Protein AF-A0A9D2HIK0-F1 (afdb_monomer_lite)

pLDDT: mean 96.36, std 3.89, range [77.38, 98.62]

Structure (mmCIF, N/CA/C/O backbone):
data_AF-A0A9D2HIK0-F1
#
_entry.id   AF-A0A9D2HIK0-F1
#
loop_
_atom_site.group_PDB
_atom_site.id
_atom_site.type_symbol
_atom_site.label_atom_id
_atom_site.label_alt_id
_atom_site.label_comp_id
_atom_site.label_asym_id
_atom_site.label_entity_id
_atom_site.label_seq_id
_atom_site.pdbx_PDB_ins_code
_atom_site.Cartn_x
_atom_site.Cartn_y
_atom_site.Cartn_z
_atom_site.occupancy
_atom_site.B_iso_or_equiv
_atom_site.auth_seq_id
_atom_site.auth_comp_id
_atom_site.auth_asym_id
_atom_site.auth_atom_id
_atom_site.pdbx_PDB_model_num
ATOM 1 N N . MET A 1 1 ? 12.720 -3.801 4.829 1.00 80.38 1 MET A N 1
ATOM 2 C CA . MET A 1 1 ? 12.684 -3.156 3.508 1.00 80.38 1 MET A CA 1
ATOM 3 C C . MET A 1 1 ? 12.411 -1.658 3.670 1.00 80.38 1 MET A C 1
ATOM 5 O O . MET A 1 1 ? 11.296 -1.294 4.025 1.00 80.38 1 MET A O 1
ATOM 9 N N . LYS A 1 2 ? 13.409 -0.801 3.401 1.00 88.62 2 LYS A N 1
ATOM 10 C CA . LYS A 1 2 ? 13.275 0.674 3.461 1.00 88.62 2 LYS A CA 1
ATOM 11 C C . LYS A 1 2 ? 12.537 1.274 2.255 1.00 88.62 2 LYS A C 1
ATOM 13 O O . LYS A 1 2 ? 11.890 2.311 2.363 1.00 88.62 2 LYS A O 1
ATOM 18 N N . GLU A 1 3 ? 12.608 0.599 1.111 1.00 94.88 3 GLU A N 1
ATOM 19 C CA . GLU A 1 3 ? 11.935 0.983 -0.129 1.00 94.88 3 GLU A CA 1
ATOM 20 C C . GLU A 1 3 ? 11.474 -0.245 -0.917 1.00 94.88 3 GLU A C 1
ATOM 22 O O . GLU A 1 3 ? 12.066 -1.319 -0.805 1.00 94.88 3 GLU A O 1
ATOM 27 N N . LEU A 1 4 ? 10.429 -0.079 -1.724 1.00 96.50 4 LEU A N 1
ATOM 28 C CA . LEU A 1 4 ? 9.885 -1.116 -2.594 1.00 96.50 4 LEU A CA 1
ATOM 29 C C . LEU A 1 4 ? 9.686 -0.546 -4.000 1.00 96.50 4 LEU A C 1
ATOM 31 O O . LEU A 1 4 ? 8.911 0.394 -4.196 1.00 96.50 4 LEU A O 1
ATOM 35 N N . GLU A 1 5 ? 10.361 -1.140 -4.983 1.00 97.31 5 GLU A N 1
ATOM 36 C CA . GLU A 1 5 ? 10.185 -0.806 -6.396 1.00 97.31 5 GLU A CA 1
ATOM 37 C C . GLU A 1 5 ? 8.829 -1.306 -6.920 1.00 97.31 5 GLU A C 1
ATOM 39 O O . GLU A 1 5 ? 8.422 -2.452 -6.696 1.00 97.31 5 GLU A O 1
ATOM 44 N N . LEU A 1 6 ? 8.138 -0.450 -7.671 1.00 97.69 6 LEU A N 1
ATOM 45 C CA . LEU A 1 6 ? 6.844 -0.749 -8.279 1.00 97.69 6 LEU A CA 1
ATOM 46 C C . LEU A 1 6 ? 6.986 -0.971 -9.7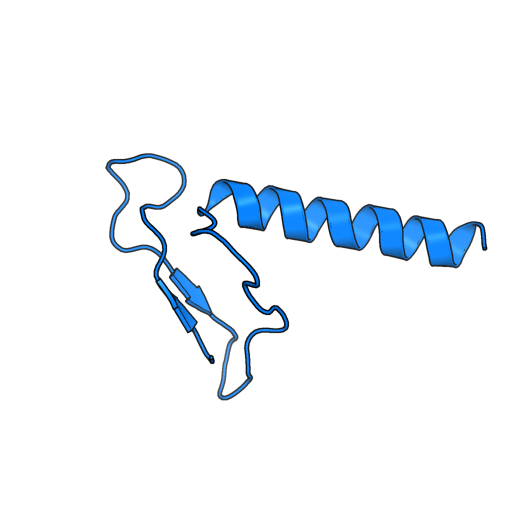86 1.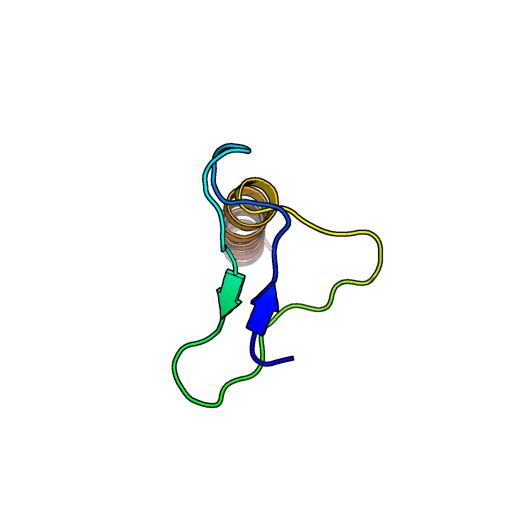00 97.69 6 LEU A C 1
ATOM 48 O O . LEU A 1 6 ? 7.955 -0.564 -10.418 1.00 97.69 6 LEU A O 1
ATOM 52 N N . LYS A 1 7 ? 5.972 -1.599 -10.390 1.00 96.31 7 LYS A N 1
ATOM 53 C CA . LYS A 1 7 ? 5.951 -1.880 -11.836 1.00 96.31 7 LYS A CA 1
ATOM 54 C C . LYS A 1 7 ? 5.948 -0.601 -12.699 1.00 96.31 7 LYS A C 1
ATOM 56 O O . LYS A 1 7 ? 6.538 -0.607 -13.779 1.00 96.31 7 LYS A O 1
ATOM 61 N N . TYR A 1 8 ? 5.233 0.433 -12.250 1.00 98.25 8 TYR A N 1
ATOM 62 C CA . TYR A 1 8 ? 5.101 1.783 -12.818 1.00 98.25 8 TYR A CA 1
ATOM 63 C C . TYR A 1 8 ? 4.294 2.664 -11.836 1.00 98.25 8 TYR A C 1
ATOM 65 O O . TYR A 1 8 ? 3.752 2.144 -10.856 1.00 98.25 8 TYR A O 1
ATOM 73 N N . GLY A 1 9 ? 4.225 3.973 -12.104 1.00 98.19 9 GLY A N 1
ATOM 74 C CA . GLY A 1 9 ? 3.445 4.975 -11.365 1.00 98.19 9 GLY A CA 1
ATOM 75 C C . GLY A 1 9 ? 1.933 4.871 -11.608 1.00 98.19 9 GLY A C 1
ATOM 76 O O . GLY A 1 9 ? 1.385 3.775 -11.666 1.00 98.19 9 GLY A O 1
ATOM 77 N N . CYS A 1 10 ? 1.225 5.992 -11.769 1.00 98.06 10 CYS A N 1
ATOM 78 C CA . CYS A 1 10 ? -0.217 5.946 -12.062 1.00 98.06 10 CYS A CA 1
ATOM 79 C C . CYS A 1 10 ? -0.521 5.267 -13.410 1.00 98.06 10 CYS A C 1
ATOM 81 O O . CYS A 1 10 ? -1.534 4.589 -13.542 1.00 98.06 10 CYS A O 1
ATOM 83 N N . ASN A 1 11 ? 0.366 5.419 -14.398 1.00 98.31 11 ASN A N 1
ATOM 84 C CA . ASN A 1 11 ? 0.206 4.896 -15.755 1.00 98.31 11 ASN A CA 1
ATOM 85 C C . ASN A 1 11 ? 1.435 4.076 -16.197 1.00 98.31 11 ASN A C 1
ATOM 87 O O . ASN A 1 11 ? 2.546 4.352 -15.734 1.00 98.31 11 ASN A O 1
ATOM 91 N N . PRO A 1 12 ? 1.296 3.116 -17.138 1.00 98.12 12 PRO A N 1
ATOM 92 C CA . PRO A 1 12 ? 2.390 2.231 -17.560 1.00 98.12 12 PRO A CA 1
ATOM 93 C C . PRO A 1 12 ? 3.662 2.920 -18.071 1.00 98.12 12 PRO A C 1
ATOM 95 O O . PRO A 1 12 ? 4.750 2.354 -17.960 1.00 98.12 12 PRO A O 1
ATOM 98 N N . ASN A 1 13 ? 3.541 4.122 -18.634 1.00 97.62 13 ASN A N 1
ATOM 99 C CA . ASN A 1 13 ? 4.654 4.925 -19.142 1.00 97.62 13 ASN A CA 1
ATOM 100 C C . ASN A 1 13 ? 5.428 5.673 -18.039 1.00 97.62 13 ASN A C 1
ATOM 102 O O . ASN A 1 13 ? 6.507 6.190 -18.308 1.00 97.62 13 ASN A O 1
ATOM 106 N N . GLN A 1 14 ? 4.911 5.739 -16.808 1.00 97.81 14 GLN A N 1
ATOM 107 C CA . GLN A 1 14 ? 5.543 6.456 -15.699 1.00 97.81 14 GLN A CA 1
ATOM 108 C C . GLN A 1 14 ? 6.493 5.527 -14.938 1.00 97.81 14 GLN A C 1
ATOM 110 O O . GLN A 1 14 ? 6.096 4.853 -13.988 1.00 97.81 14 GLN A O 1
ATOM 115 N N . LYS A 1 15 ? 7.751 5.470 -15.374 1.00 96.31 15 LYS A N 1
ATOM 116 C CA . LYS A 1 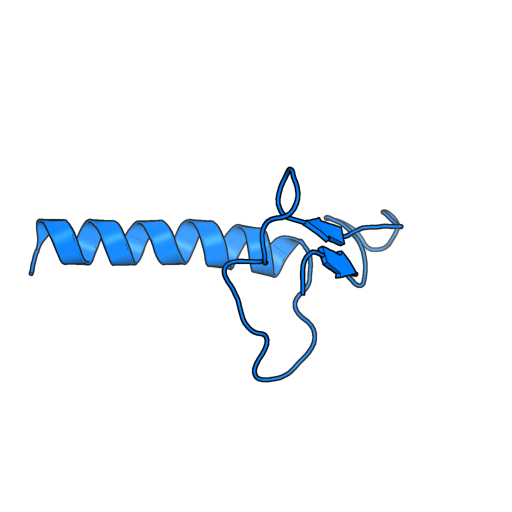15 ? 8.828 4.691 -14.744 1.00 96.31 15 LYS A CA 1
ATOM 117 C C . LYS A 1 15 ? 10.087 5.565 -14.606 1.00 96.31 15 LYS A C 1
ATOM 119 O O . LYS A 1 15 ? 10.300 6.403 -15.481 1.00 96.31 15 LYS A O 1
ATOM 124 N N . PRO A 1 16 ? 10.942 5.355 -13.585 1.00 97.06 16 PRO A N 1
ATOM 125 C CA . PRO A 1 16 ? 10.787 4.409 -12.476 1.00 97.06 16 PRO A CA 1
ATOM 126 C C . PRO A 1 16 ? 9.774 4.891 -11.424 1.00 97.06 16 PRO A C 1
ATOM 128 O O . PRO A 1 16 ? 9.353 6.045 -11.421 1.00 97.06 16 PRO A O 1
ATOM 131 N N . SER A 1 17 ? 9.381 3.994 -10.520 1.00 97.81 17 SER A N 1
ATOM 132 C CA . SER A 1 17 ? 8.450 4.291 -9.424 1.00 97.81 17 SER A CA 1
ATOM 133 C C . SER A 1 17 ? 8.737 3.406 -8.215 1.00 97.81 17 SER A C 1
ATOM 135 O O . SER A 1 17 ? 9.009 2.217 -8.380 1.00 97.81 17 SER A O 1
ATOM 137 N N . ARG A 1 18 ? 8.630 3.964 -7.008 1.00 97.25 18 ARG A N 1
ATOM 138 C CA . ARG A 1 18 ? 8.852 3.257 -5.739 1.00 97.25 18 ARG A CA 1
ATOM 139 C C . ARG A 1 18 ? 7.987 3.848 -4.628 1.00 97.25 18 ARG A C 1
ATOM 141 O O . ARG A 1 18 ? 7.583 5.005 -4.728 1.00 97.25 18 ARG A O 1
ATOM 148 N N . ILE A 1 19 ? 7.767 3.079 -3.566 1.00 96.94 19 ILE A N 1
ATOM 149 C CA . ILE A 1 19 ? 7.411 3.625 -2.249 1.00 96.94 19 ILE A CA 1
ATOM 150 C C . ILE A 1 19 ? 8.629 3.548 -1.331 1.00 96.94 19 ILE A C 1
ATOM 152 O O . ILE A 1 19 ? 9.436 2.625 -1.443 1.00 96.94 19 ILE A O 1
ATOM 156 N N . PHE A 1 20 ? 8.770 4.514 -0.433 1.00 96.44 20 PHE A N 1
ATOM 157 C CA . PHE A 1 20 ? 9.854 4.567 0.542 1.00 96.44 20 PHE A CA 1
ATOM 158 C C . PHE A 1 20 ? 9.390 5.325 1.787 1.00 96.44 20 PHE A C 1
ATOM 160 O O . PHE A 1 20 ? 8.423 6.085 1.720 1.00 96.44 20 PHE A O 1
ATOM 167 N N . MET A 1 21 ? 10.079 5.122 2.908 1.00 95.62 21 MET A N 1
ATOM 168 C CA . MET A 1 21 ? 9.953 5.994 4.075 1.00 95.62 21 MET A CA 1
ATOM 169 C C . MET A 1 21 ? 11.068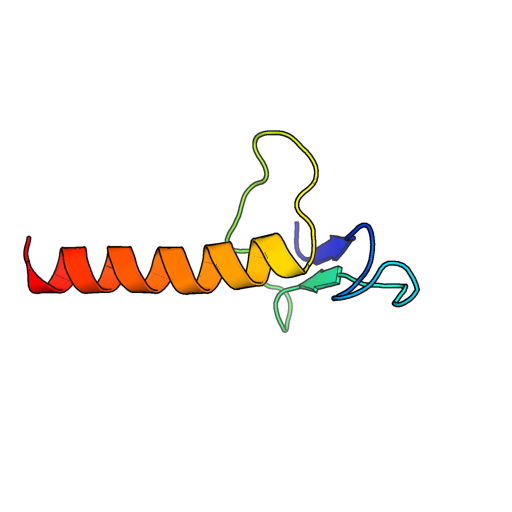 7.032 4.063 1.00 95.62 21 MET A C 1
ATOM 171 O O . MET A 1 21 ? 12.208 6.716 3.735 1.00 95.62 21 MET A O 1
ATOM 175 N N . GLU A 1 22 ? 10.749 8.267 4.443 1.00 93.31 22 GLU A N 1
ATOM 176 C CA . GLU A 1 22 ? 11.770 9.290 4.647 1.00 93.31 22 GLU A CA 1
ATOM 177 C C . GLU A 1 22 ? 12.694 8.922 5.823 1.00 93.31 22 GLU A C 1
ATOM 179 O O . GLU A 1 22 ? 12.250 8.426 6.867 1.00 93.31 22 GLU A O 1
ATOM 184 N N . GLY A 1 23 ? 13.993 9.176 5.646 1.00 90.88 23 GLY A N 1
ATOM 185 C CA . GLY A 1 23 ? 15.042 8.789 6.587 1.00 90.88 23 GLY A CA 1
ATOM 186 C C . GLY A 1 23 ? 15.353 7.288 6.561 1.00 90.88 23 GLY A C 1
ATOM 187 O O . GLY A 1 23 ? 15.108 6.593 5.581 1.00 90.88 23 GLY A O 1
ATOM 188 N N . ASP A 1 24 ? 15.903 6.776 7.662 1.00 88.81 24 ASP A N 1
ATOM 189 C CA . ASP A 1 24 ? 16.355 5.381 7.779 1.00 88.81 24 ASP A C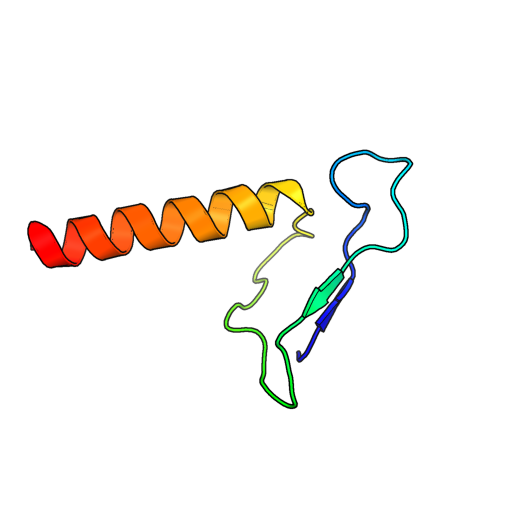A 1
ATOM 190 C C . ASP A 1 24 ? 15.284 4.406 8.295 1.00 88.81 24 ASP A C 1
ATOM 192 O O . ASP A 1 24 ? 15.599 3.352 8.852 1.00 88.81 24 ASP A O 1
ATOM 196 N N . LYS A 1 25 ? 14.003 4.742 8.120 1.00 95.19 25 LYS A N 1
ATOM 197 C CA . LYS A 1 25 ? 12.886 3.944 8.636 1.00 95.19 25 LYS A CA 1
ATOM 198 C C . LYS A 1 25 ? 12.505 2.805 7.691 1.00 95.19 25 LYS A C 1
ATOM 200 O O . LYS A 1 25 ? 12.611 2.900 6.472 1.00 95.19 25 LYS A O 1
ATOM 205 N N . GLU A 1 26 ? 12.013 1.725 8.282 1.00 95.81 26 GLU A N 1
ATOM 206 C CA . GLU A 1 26 ? 11.452 0.583 7.563 1.00 95.81 26 GLU A CA 1
ATOM 207 C C . GLU A 1 26 ? 10.033 0.888 7.062 1.00 95.81 26 GLU A C 1
ATOM 209 O O . GLU A 1 26 ? 9.279 1.603 7.728 1.00 95.81 26 GLU A O 1
ATOM 214 N N . LEU A 1 27 ? 9.644 0.328 5.908 1.00 96.19 27 LEU A N 1
ATOM 215 C CA . LEU A 1 27 ? 8.264 0.422 5.427 1.00 96.19 27 LEU A CA 1
ATOM 216 C C . LEU A 1 27 ? 7.304 -0.205 6.459 1.00 96.19 27 LEU A C 1
ATOM 218 O O . LEU A 1 27 ? 7.534 -1.338 6.889 1.00 96.19 27 LEU A O 1
ATOM 222 N N . PRO A 1 28 ? 6.183 0.454 6.802 1.00 95.25 28 PRO A N 1
ATOM 223 C CA . PRO A 1 28 ? 5.209 -0.058 7.770 1.00 95.25 28 PRO A CA 1
ATOM 224 C C . PRO A 1 28 ? 4.284 -1.136 7.171 1.00 95.25 28 PRO A C 1
ATOM 226 O O . PRO A 1 28 ? 3.146 -1.297 7.601 1.00 95.25 28 PRO A O 1
ATOM 229 N N . ILE A 1 29 ? 4.747 -1.859 6.148 1.00 96.25 29 ILE A N 1
ATOM 230 C CA . ILE A 1 29 ? 4.000 -2.898 5.438 1.00 96.25 29 ILE A CA 1
ATOM 231 C C . ILE A 1 29 ? 4.911 -4.076 5.105 1.00 96.25 29 ILE A C 1
ATOM 233 O O . ILE A 1 29 ? 6.112 -3.925 4.881 1.00 96.25 29 ILE A O 1
ATOM 237 N N . LYS A 1 30 ? 4.312 -5.262 5.007 1.00 96.06 30 LYS A N 1
ATOM 238 C CA . LYS A 1 30 ? 4.962 -6.473 4.506 1.00 96.06 30 LYS A CA 1
ATOM 239 C C . LYS A 1 30 ? 4.117 -7.051 3.380 1.00 96.06 30 LYS A C 1
ATOM 241 O O . LYS A 1 30 ? 2.944 -7.350 3.580 1.00 96.06 30 LYS A O 1
ATOM 246 N N . VAL A 1 31 ? 4.716 -7.243 2.207 1.00 96.44 31 VAL A N 1
ATOM 247 C CA . VAL A 1 31 ? 4.058 -7.956 1.106 1.00 96.44 31 VAL A CA 1
ATOM 248 C C . VAL A 1 31 ? 4.086 -9.449 1.424 1.00 96.44 31 VAL A C 1
ATOM 250 O O . VAL A 1 31 ? 5.157 -10.046 1.501 1.00 96.44 31 VAL A O 1
ATOM 253 N N . LEU A 1 32 ? 2.914 -10.042 1.653 1.00 97.44 32 LEU A N 1
ATOM 254 C CA . LEU A 1 32 ? 2.789 -11.482 1.911 1.00 97.44 32 LEU A CA 1
ATOM 255 C C . LEU A 1 32 ? 2.670 -12.295 0.616 1.00 97.44 32 LEU A C 1
ATOM 257 O O . LEU A 1 32 ? 3.102 -13.441 0.574 1.00 97.44 32 LEU A O 1
ATOM 261 N N . SER A 1 33 ? 2.089 -11.708 -0.434 1.00 97.25 33 SER A N 1
ATOM 262 C CA . SER A 1 33 ? 1.921 -12.332 -1.748 1.00 97.25 33 SER A CA 1
ATOM 263 C C . SER A 1 33 ? 1.739 -11.275 -2.841 1.00 97.25 33 SER A C 1
ATOM 265 O O . SER A 1 33 ? 1.230 -10.184 -2.579 1.00 97.25 33 SER A O 1
ATOM 267 N N . GLY A 1 34 ? 2.130 -11.610 -4.072 1.00 97.06 34 GLY A N 1
ATOM 268 C CA . GLY A 1 34 ? 1.968 -10.755 -5.250 1.00 97.06 34 GLY A CA 1
ATOM 269 C C . GLY A 1 34 ? 2.945 -9.574 -5.333 1.00 97.06 34 GLY A C 1
ATOM 270 O O . GLY A 1 34 ? 3.950 -9.513 -4.627 1.00 97.06 34 GLY A O 1
ATOM 271 N N . LYS A 1 35 ? 2.652 -8.636 -6.246 1.00 96.19 35 LYS A N 1
ATOM 272 C CA . LYS A 1 35 ? 3.437 -7.411 -6.480 1.00 96.19 35 LYS A CA 1
ATOM 273 C C . LYS A 1 35 ? 2.495 -6.198 -6.593 1.00 96.19 35 LYS A C 1
ATOM 275 O O . LYS A 1 35 ? 1.989 -5.950 -7.689 1.00 96.19 35 LYS A O 1
ATOM 280 N N . PRO A 1 36 ? 2.226 -5.472 -5.493 1.00 97.62 36 PRO A N 1
ATOM 281 C CA . PRO A 1 36 ? 1.320 -4.323 -5.510 1.00 97.62 36 PRO A CA 1
ATOM 282 C C . PRO A 1 36 ? 1.853 -3.181 -6.388 1.00 97.62 36 PRO A C 1
ATOM 284 O O . PRO A 1 36 ? 3.060 -2.934 -6.450 1.00 97.62 36 PRO A O 1
ATOM 287 N N . GLY A 1 37 ? 0.945 -2.500 -7.089 1.00 98.19 37 GLY A N 1
ATOM 288 C CA . GLY A 1 37 ? 1.240 -1.327 -7.912 1.00 98.19 37 GLY A CA 1
ATOM 289 C C . GLY A 1 37 ? 1.034 -0.000 -7.177 1.00 98.19 37 GLY A C 1
ATOM 290 O O . GLY A 1 37 ? 0.565 0.036 -6.043 1.00 98.19 37 GLY A O 1
ATOM 291 N N . TYR A 1 38 ? 1.343 1.104 -7.861 1.00 98.31 38 TYR A N 1
ATOM 292 C CA . TYR A 1 38 ? 1.214 2.464 -7.325 1.00 98.31 38 TYR A CA 1
ATOM 293 C C . TYR A 1 38 ? -0.201 2.773 -6.828 1.00 98.31 38 TYR A C 1
ATOM 295 O O . TYR A 1 38 ? -0.385 3.154 -5.676 1.00 98.31 38 TYR A O 1
ATOM 303 N N . ILE A 1 39 ? -1.207 2.528 -7.673 1.00 98.56 39 ILE A N 1
ATOM 304 C CA . ILE A 1 39 ? -2.613 2.775 -7.329 1.00 98.56 39 ILE A CA 1
ATOM 305 C C . ILE A 1 39 ? -3.057 1.879 -6.165 1.00 98.56 39 ILE A C 1
ATOM 307 O O . ILE A 1 39 ? -3.723 2.362 -5.259 1.00 98.56 39 ILE A O 1
ATOM 311 N N . ASN A 1 40 ? -2.599 0.621 -6.100 1.00 98.38 40 ASN A N 1
ATOM 312 C CA . ASN A 1 40 ? -2.950 -0.261 -4.981 1.00 98.38 40 ASN A CA 1
ATOM 313 C C . ASN A 1 40 ? -2.478 0.287 -3.631 1.00 98.38 40 ASN A C 1
ATOM 315 O O . ASN A 1 40 ? -3.168 0.096 -2.638 1.00 98.38 40 ASN A O 1
ATOM 319 N N . PHE A 1 41 ? -1.321 0.954 -3.576 1.00 98.00 41 PHE A N 1
ATOM 320 C CA . PHE A 1 41 ? -0.859 1.589 -2.342 1.00 98.00 41 PHE A CA 1
ATOM 321 C C . PHE A 1 41 ? -1.667 2.835 -1.987 1.00 98.00 41 PHE A C 1
ATOM 323 O O . PHE A 1 41 ? -1.960 3.031 -0.810 1.00 98.00 41 PHE A O 1
ATOM 330 N N . LEU A 1 42 ? -2.078 3.637 -2.975 1.00 98.00 42 LEU A N 1
ATOM 331 C CA . LEU A 1 42 ? -3.007 4.743 -2.728 1.00 98.00 42 LEU A CA 1
ATOM 332 C C . LEU A 1 42 ? -4.326 4.223 -2.142 1.00 98.00 42 LEU A C 1
ATOM 334 O O . LEU A 1 42 ? -4.774 4.732 -1.116 1.00 98.00 42 LEU A O 1
ATOM 338 N N . ASP A 1 43 ? -4.903 3.174 -2.727 1.00 98.62 43 ASP A N 1
ATOM 339 C CA . ASP A 1 43 ? -6.142 2.569 -2.233 1.00 98.62 43 ASP A CA 1
ATOM 340 C C . ASP A 1 43 ? -5.954 1.959 -0.838 1.00 98.62 43 ASP A C 1
ATOM 342 O O . ASP A 1 43 ? -6.746 2.212 0.067 1.00 98.62 43 ASP A O 1
ATOM 346 N N . ALA A 1 44 ? -4.881 1.188 -0.631 1.00 98.25 44 ALA A N 1
ATOM 347 C CA . ALA A 1 44 ? -4.625 0.500 0.629 1.00 98.25 44 ALA A CA 1
ATOM 348 C C . ALA A 1 44 ? -4.377 1.472 1.789 1.00 98.25 44 ALA A C 1
ATOM 350 O O . ALA A 1 44 ? -4.909 1.260 2.876 1.00 98.25 44 ALA A O 1
ATOM 351 N N . PHE A 1 45 ? -3.598 2.540 1.584 1.00 97.25 45 PHE A N 1
ATOM 352 C CA . PHE A 1 45 ? -3.312 3.501 2.653 1.00 97.25 45 PHE A CA 1
ATOM 353 C C . PHE A 1 45 ? -4.525 4.361 3.011 1.00 97.25 45 PHE A C 1
ATOM 355 O O . PHE A 1 45 ? -4.722 4.658 4.190 1.00 97.25 45 PHE A O 1
ATOM 362 N N . ASN A 1 46 ? -5.363 4.722 2.036 1.00 98.38 46 ASN A N 1
ATOM 363 C CA . ASN A 1 46 ? -6.624 5.406 2.324 1.00 98.38 46 ASN A CA 1
ATOM 364 C C . ASN A 1 46 ? -7.627 4.462 3.001 1.00 98.38 46 ASN A C 1
ATOM 366 O O . ASN A 1 46 ? -8.186 4.795 4.044 1.00 98.38 46 ASN A O 1
ATOM 370 N N . GLY A 1 47 ? -7.807 3.255 2.460 1.00 98.50 47 GLY A N 1
ATOM 371 C CA . GLY A 1 47 ? -8.732 2.261 3.002 1.00 98.50 47 GLY A CA 1
ATOM 372 C C . GLY A 1 47 ? -8.369 1.814 4.419 1.00 98.50 47 GLY A C 1
ATOM 373 O O . GLY A 1 47 ? -9.253 1.681 5.261 1.00 98.50 47 GLY A O 1
ATOM 374 N N . TRP A 1 48 ? -7.076 1.635 4.711 1.00 98.44 48 TRP A N 1
ATOM 375 C CA . TRP A 1 48 ? -6.603 1.271 6.047 1.00 98.44 48 TRP A CA 1
ATOM 376 C C . TRP A 1 48 ? -6.894 2.355 7.088 1.00 98.44 48 TRP A C 1
ATOM 378 O O . TRP A 1 48 ? -7.390 2.036 8.166 1.00 98.44 48 TRP A O 1
ATOM 388 N N . GLN A 1 49 ? -6.613 3.624 6.772 1.00 98.38 49 GLN A N 1
ATOM 389 C CA . GLN A 1 49 ? -6.899 4.735 7.686 1.00 98.38 49 GLN A CA 1
ATOM 390 C C . GLN A 1 49 ? -8.398 4.841 7.968 1.00 98.38 49 GLN A C 1
ATOM 392 O O . GLN A 1 49 ? -8.784 4.893 9.131 1.00 98.38 49 GLN A O 1
ATOM 397 N N . LEU A 1 50 ? -9.237 4.732 6.930 1.00 98.50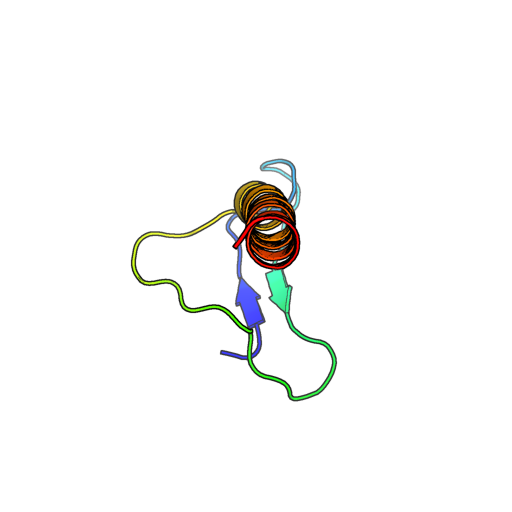 50 LEU A N 1
ATOM 398 C CA . LEU A 1 50 ? -10.692 4.753 7.077 1.00 98.50 50 LEU A CA 1
ATOM 399 C C . LEU A 1 50 ? -11.191 3.691 8.067 1.00 98.50 50 LEU A C 1
ATOM 401 O O . LEU A 1 50 ? -11.905 4.014 9.011 1.00 98.50 50 LEU A O 1
ATOM 405 N N . VAL A 1 51 ? -10.827 2.419 7.874 1.00 98.31 51 VAL A N 1
ATOM 406 C CA . VAL A 1 51 ? -11.326 1.346 8.754 1.00 98.31 51 VAL A CA 1
ATOM 407 C C . VAL A 1 51 ? -10.712 1.404 10.149 1.00 98.31 51 VAL A C 1
ATOM 409 O O . VAL A 1 51 ? -11.367 1.014 11.114 1.00 98.31 51 VAL A O 1
ATOM 412 N N . LYS A 1 52 ? -9.478 1.906 10.273 1.00 98.25 52 LYS A N 1
ATOM 413 C CA . LYS A 1 52 ? -8.828 2.126 11.565 1.00 98.25 52 LYS A CA 1
ATOM 414 C C . LYS A 1 52 ? -9.565 3.198 12.371 1.00 98.25 52 LYS A C 1
ATOM 416 O O . LYS A 1 52 ? -9.913 2.947 13.518 1.00 98.25 52 LYS A O 1
ATOM 421 N N . GLU A 1 53 ? -9.838 4.352 11.770 1.00 98.56 53 GLU A N 1
ATOM 422 C CA . GLU A 1 53 ? -10.559 5.450 12.425 1.00 98.56 53 GLU A CA 1
ATOM 423 C C . GLU A 1 53 ? -12.010 5.066 12.734 1.00 98.56 53 GLU A C 1
ATOM 425 O O . GLU A 1 53 ? -12.505 5.356 13.821 1.00 98.56 53 GLU A O 1
ATOM 430 N N . LEU A 1 54 ? -12.676 4.331 11.834 1.00 98.62 54 LEU A N 1
ATOM 431 C CA . LEU A 1 54 ? -13.999 3.768 12.114 1.00 98.62 54 LEU A CA 1
ATOM 432 C C . LEU A 1 54 ? -13.962 2.837 13.329 1.00 98.62 54 LEU A C 1
ATOM 434 O O . LEU A 1 54 ? -14.793 2.982 14.218 1.00 98.62 54 LEU A O 1
ATOM 438 N N . LYS A 1 55 ? -12.980 1.930 13.413 1.00 98.50 55 LYS A N 1
ATOM 439 C CA . LYS A 1 55 ? -12.805 1.033 14.565 1.00 98.50 55 LYS A CA 1
ATOM 440 C C . LYS A 1 55 ? -12.602 1.808 15.870 1.00 98.50 55 LYS A C 1
ATOM 442 O O . LYS A 1 55 ? -13.195 1.453 16.883 1.00 98.50 55 LYS A O 1
ATOM 447 N N . GLU A 1 56 ? -11.780 2.855 15.853 1.00 98.31 56 GLU A N 1
ATOM 448 C CA . GLU A 1 56 ? -11.554 3.718 17.020 1.00 98.31 56 GLU A CA 1
ATOM 449 C C . GLU A 1 56 ? -12.838 4.452 17.446 1.00 98.31 56 GLU A C 1
ATOM 451 O O . GLU A 1 56 ? -13.103 4.577 18.640 1.00 98.31 56 GLU A O 1
ATOM 456 N N . ALA A 1 57 ? -13.657 4.891 16.486 1.00 98.44 57 ALA A N 1
ATOM 457 C CA . ALA A 1 57 ? -14.893 5.624 16.748 1.00 98.44 57 ALA A CA 1
ATOM 458 C C . ALA A 1 57 ? -16.079 4.734 17.164 1.00 98.44 57 ALA A C 1
ATOM 460 O O . ALA A 1 57 ? -16.930 5.183 17.932 1.00 98.44 57 ALA A O 1
ATOM 461 N N . THR A 1 58 ? -16.174 3.501 16.652 1.00 97.69 58 THR A N 1
ATOM 462 C CA . THR A 1 58 ? -17.359 2.638 16.835 1.00 97.69 58 THR A CA 1
ATOM 463 C C . THR A 1 58 ? -17.141 1.414 17.725 1.00 97.69 58 THR A C 1
ATOM 465 O O . THR A 1 58 ? -18.127 0.781 18.102 1.00 97.69 58 THR A O 1
ATOM 468 N N . GLY A 1 59 ? -15.896 1.070 18.071 1.00 77.38 59 GLY A N 1
ATOM 469 C CA . GLY A 1 59 ? -15.553 -0.145 18.831 1.00 77.38 59 GLY A CA 1
ATOM 470 C C . GLY A 1 59 ? -15.438 -1.394 17.974 1.00 77.38 59 GLY A C 1
ATOM 471 O O . GLY A 1 59 ? -15.383 -2.506 18.547 1.00 77.38 59 GLY A O 1
#

Sequence (59 aa):
MKELELKYGCNPNQKPSRIFMEGDKELPIKVLSGKPGYINFLDAFNGWQLVKELKEATG

Organism: NCBI:txid2838633

Secondary structure (DSSP, 8-state):
--EEE-S-SSSTT--S-EEE-SSSPPPS----SS---HHHHHHHHHHHHHHHHHHHHH-

Radius of gyration: 13.6 Å; chains: 1; bounding box: 34×22×38 Å

Foldseek 3Di:
DQKDWACAAPDNVHDGDIDGDPDPDDDPDDDPDDGDHNVSCVVCVVVVVVVVVVVVVPD

InterPro domains:
  IPR002695 Bifunctional purine biosynthesis protein PurH-like [PF01808] (2-57)
  IPR002695 Bifunctional purine biosynthesis protein PurH-like [PTHR11692] (3-57)
  IPR016193 Cytidine deaminase-like [SSF53927] (2-57)
  IPR024051 AICAR transformylase, duplicated domain superfamily [G3DSA:3.40.140.20] (1-59)